Protein AF-A0A4Q7FYJ8-F1 (afdb_monomer)

Mean predicted aligned error: 12.01 Å

Sequence (61 aa):
MEVIAFLVPLALLLGLFGLLGFLWSLKNGQYDDLEGAAWRAISDDDETPTTSGPSAAHRGV

Solvent-accessible surface area (backbone atoms only — not comparable to full-atom values): 3948 Å² total; per-residue (Å²): 118,73,65,56,71,52,50,54,59,49,51,51,50,53,50,49,51,50,50,53,53,50,53,50,42,58,75,68,50,71,64,74,53,48,67,61,50,54,48,58,76,70,46,86,78,70,70,70,80,74,76,75,70,78,89,80,81,80,74,89,133

Foldseek 3Di:
DVVCVVVVVVVVVVVVVVVVVVVVCVVVCVCVCVVVVVCVVPDPPPPDPPPPDDDDPDDDD

pLDDT: mean 82.79, std 14.71, range [55.19, 98.62]

Secondary structure (DSSP, 8-state):
-HHHHHHHHHHHHHHHHHHHHHHHHHHTTT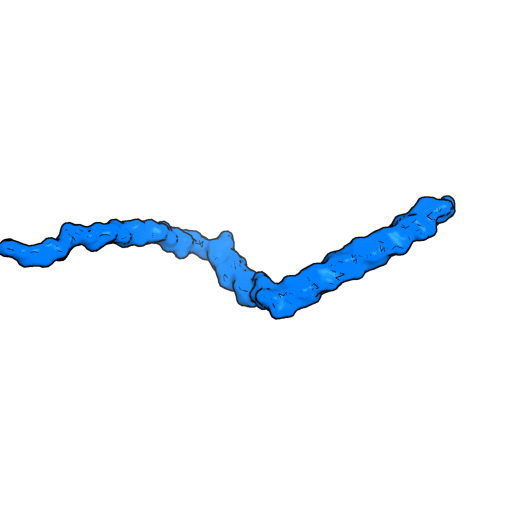TTTHHHHHHHHH-S-----------------

Structure (mmCIF, N/CA/C/O backbone):
data_AF-A0A4Q7FYJ8-F1
#
_entry.id   AF-A0A4Q7FYJ8-F1
#
loop_
_atom_site.group_PDB
_atom_site.id
_atom_site.type_symbol
_atom_site.label_atom_id
_atom_site.label_alt_id
_atom_site.label_comp_id
_atom_site.label_asym_id
_atom_site.label_entity_id
_atom_site.label_seq_id
_atom_site.pdbx_PDB_ins_code
_atom_site.Cartn_x
_atom_site.Cartn_y
_atom_site.Cartn_z
_atom_site.occupancy
_atom_site.B_iso_or_equiv
_atom_site.auth_seq_id
_atom_site.auth_comp_id
_atom_site.auth_asym_id
_atom_site.auth_atom_id
_atom_site.pdbx_PDB_model_num
ATOM 1 N N . MET A 1 1 ? 14.653 -10.008 -23.322 1.00 65.06 1 MET A N 1
ATOM 2 C CA . MET A 1 1 ? 15.240 -8.941 -22.482 1.00 65.06 1 MET A CA 1
ATOM 3 C C . MET A 1 1 ? 14.381 -7.676 -22.487 1.00 65.06 1 MET A C 1
ATOM 5 O O . MET A 1 1 ? 14.228 -7.097 -21.426 1.00 65.06 1 MET A O 1
ATOM 9 N N . GLU A 1 2 ? 13.719 -7.324 -23.597 1.00 89.12 2 GLU A N 1
ATOM 10 C CA . GLU A 1 2 ? 12.794 -6.170 -23.684 1.00 89.12 2 GLU A CA 1
ATOM 11 C C . GLU A 1 2 ? 11.653 -6.155 -22.651 1.00 89.12 2 GLU A C 1
ATOM 13 O O . GLU A 1 2 ? 11.337 -5.114 -22.091 1.00 89.12 2 GLU A O 1
ATOM 18 N N . VAL A 1 3 ? 11.043 -7.304 -22.334 1.00 93.06 3 VAL A N 1
ATOM 19 C CA . VAL A 1 3 ? 9.873 -7.328 -21.433 1.00 93.06 3 VAL A CA 1
ATOM 20 C C . VAL A 1 3 ? 10.213 -6.893 -20.003 1.00 93.06 3 VAL A C 1
ATOM 22 O O . VAL A 1 3 ? 9.408 -6.247 -19.339 1.00 93.06 3 VAL A O 1
ATOM 25 N N . ILE A 1 4 ? 11.429 -7.199 -19.536 1.00 94.81 4 ILE A N 1
ATOM 26 C CA . ILE A 1 4 ? 11.896 -6.831 -18.194 1.00 94.81 4 ILE A CA 1
ATOM 27 C C . ILE A 1 4 ? 12.004 -5.307 -18.069 1.00 94.81 4 ILE A C 1
ATOM 29 O O . ILE A 1 4 ? 11.689 -4.767 -17.010 1.00 94.81 4 ILE A O 1
ATOM 33 N N . ALA A 1 5 ? 12.352 -4.610 -19.158 1.00 95.50 5 ALA A N 1
ATOM 34 C CA . ALA A 1 5 ? 12.432 -3.151 -19.187 1.00 95.50 5 ALA A CA 1
ATOM 35 C C . ALA A 1 5 ? 11.075 -2.473 -18.924 1.00 95.50 5 ALA A C 1
ATOM 37 O O . ALA A 1 5 ? 11.051 -1.360 -18.413 1.00 95.50 5 ALA A O 1
ATOM 38 N N . PHE A 1 6 ? 9.956 -3.150 -19.205 1.00 95.12 6 PHE A N 1
ATOM 39 C CA . PHE A 1 6 ? 8.609 -2.658 -18.894 1.00 95.12 6 PHE A CA 1
ATOM 40 C C . PHE A 1 6 ? 8.067 -3.202 -17.569 1.00 95.12 6 PHE A C 1
ATOM 42 O O . PHE A 1 6 ? 7.432 -2.468 -16.811 1.00 95.12 6 PHE A O 1
ATOM 49 N N . LEU A 1 7 ? 8.332 -4.474 -17.259 1.00 96.88 7 LEU A N 1
ATOM 50 C CA . LEU A 1 7 ? 7.814 -5.115 -16.050 1.00 96.88 7 LEU A CA 1
ATOM 51 C C . LEU A 1 7 ? 8.445 -4.569 -14.770 1.00 96.88 7 LEU A C 1
ATOM 53 O O . LEU A 1 7 ? 7.742 -4.443 -13.771 1.00 96.88 7 LEU A O 1
ATOM 57 N N . VAL A 1 8 ? 9.734 -4.219 -14.784 1.00 96.69 8 VAL A N 1
ATOM 58 C CA . VAL A 1 8 ? 10.406 -3.679 -13.591 1.00 96.69 8 VAL A CA 1
ATOM 59 C C . VAL A 1 8 ? 9.823 -2.317 -13.189 1.00 96.69 8 VAL A C 1
ATOM 61 O O . VAL A 1 8 ? 9.383 -2.196 -12.045 1.00 96.69 8 VAL A O 1
ATOM 64 N N . PRO A 1 9 ? 9.719 -1.311 -14.083 1.00 97.06 9 PRO A N 1
ATOM 65 C CA . PRO A 1 9 ? 9.056 -0.054 -13.744 1.00 97.06 9 PRO A CA 1
ATOM 66 C C . PRO A 1 9 ? 7.595 -0.245 -13.335 1.00 97.06 9 PRO A C 1
ATOM 68 O O . PRO A 1 9 ? 7.152 0.364 -12.364 1.00 97.06 9 PRO A O 1
ATOM 71 N N . LEU A 1 10 ? 6.853 -1.113 -14.031 1.00 97.88 10 LEU A N 1
ATOM 72 C CA . LEU A 1 10 ? 5.450 -1.368 -13.713 1.00 97.88 10 LEU A CA 1
ATOM 73 C C . LEU A 1 10 ? 5.287 -1.984 -12.316 1.00 97.88 10 LEU A C 1
ATOM 75 O O . LEU A 1 10 ? 4.446 -1.528 -11.547 1.00 97.88 10 LEU A O 1
ATOM 79 N N . ALA A 1 11 ? 6.114 -2.965 -11.952 1.00 97.94 11 ALA A N 1
ATOM 80 C CA . ALA A 1 11 ? 6.091 -3.573 -10.625 1.00 97.94 11 ALA A CA 1
ATOM 81 C C . ALA A 1 11 ? 6.434 -2.559 -9.522 1.00 97.94 11 ALA A C 1
ATOM 83 O O . ALA A 1 11 ? 5.770 -2.537 -8.487 1.00 97.94 11 ALA A O 1
ATOM 84 N N . LEU A 1 12 ? 7.419 -1.684 -9.753 1.00 98.44 12 LEU A N 1
ATOM 85 C CA . LEU A 1 12 ? 7.765 -0.616 -8.810 1.00 98.44 12 LEU A CA 1
ATOM 86 C C . LEU A 1 12 ? 6.620 0.386 -8.635 1.00 98.44 12 LEU A C 1
ATOM 88 O O . LEU A 1 12 ? 6.320 0.770 -7.507 1.00 98.44 12 LEU A O 1
ATOM 92 N N . LEU A 1 13 ? 5.953 0.778 -9.725 1.00 98.56 13 LEU A N 1
ATOM 93 C CA . LEU A 1 13 ? 4.788 1.665 -9.670 1.00 98.56 13 LEU A CA 1
ATOM 94 C C . LEU A 1 13 ? 3.625 1.024 -8.914 1.00 98.56 13 LEU A C 1
ATOM 96 O O . LEU A 1 13 ? 3.024 1.678 -8.067 1.00 98.56 13 LEU A O 1
ATOM 100 N N . LEU A 1 14 ? 3.329 -0.250 -9.178 1.00 98.50 14 LEU A N 1
ATOM 101 C CA . LEU A 1 14 ? 2.280 -0.986 -8.469 1.00 98.50 14 LEU A CA 1
ATOM 102 C C . LEU A 1 14 ? 2.604 -1.129 -6.976 1.00 98.50 14 LEU A C 1
ATOM 104 O O . LEU A 1 1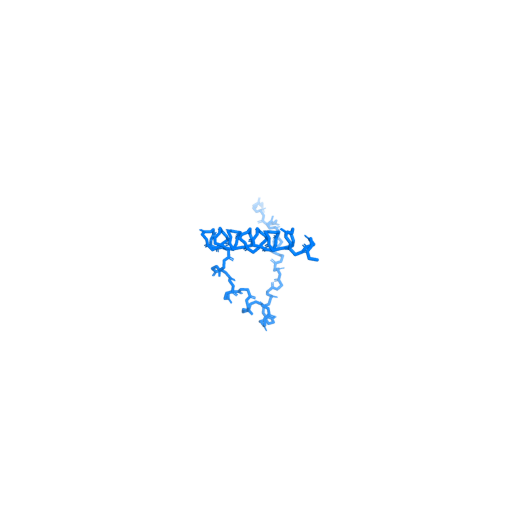4 ? 1.732 -0.907 -6.137 1.00 98.50 14 LEU A O 1
ATOM 108 N N . GLY A 1 15 ? 3.861 -1.426 -6.638 1.00 98.38 15 GLY A N 1
ATOM 109 C CA . GLY A 1 15 ? 4.326 -1.481 -5.253 1.00 98.38 15 GLY A CA 1
ATOM 110 C C . GLY A 1 15 ? 4.210 -0.130 -4.546 1.00 98.38 15 GLY A C 1
ATOM 111 O O . GLY A 1 15 ? 3.684 -0.056 -3.436 1.00 98.38 15 GLY A O 1
ATOM 112 N N . LEU A 1 16 ? 4.631 0.954 -5.2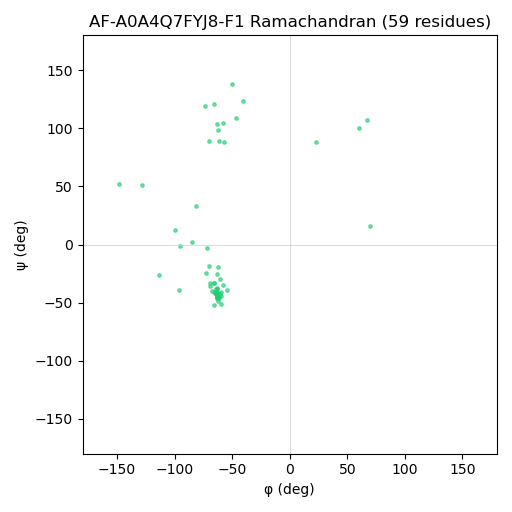04 1.00 98.56 16 LEU A N 1
ATOM 113 C CA . LEU A 1 16 ? 4.517 2.309 -4.665 1.00 98.56 16 LEU A CA 1
ATOM 114 C C . LEU A 1 16 ? 3.054 2.735 -4.504 1.00 98.56 16 LEU A C 1
ATOM 116 O O . LEU A 1 16 ? 2.701 3.322 -3.486 1.00 98.56 16 LEU A O 1
ATOM 120 N N . PHE A 1 17 ? 2.194 2.416 -5.471 1.00 98.62 17 PHE A N 1
ATOM 121 C CA . PHE A 1 17 ? 0.764 2.700 -5.394 1.00 98.62 17 PHE A CA 1
ATOM 122 C C . PHE A 1 17 ? 0.117 1.982 -4.204 1.00 98.62 17 PHE A C 1
ATOM 124 O O . PHE A 1 17 ? -0.594 2.611 -3.419 1.00 98.62 17 PHE A O 1
ATOM 131 N N . GLY A 1 18 ? 0.428 0.695 -4.016 1.00 98.00 18 GLY A N 1
ATOM 132 C CA . GLY A 1 18 ? -0.014 -0.070 -2.850 1.00 98.00 18 GLY A CA 1
ATOM 133 C C . GLY A 1 18 ? 0.488 0.527 -1.534 1.00 98.00 18 GLY A C 1
ATOM 134 O O . GLY A 1 18 ? -0.296 0.698 -0.603 1.00 98.00 18 GLY A O 1
ATOM 135 N N . LEU A 1 19 ? 1.764 0.921 -1.470 1.00 98.06 19 LEU A N 1
ATOM 136 C CA . LEU A 1 19 ? 2.350 1.541 -0.281 1.00 98.06 19 LEU A CA 1
ATOM 137 C C . LEU A 1 19 ? 1.686 2.883 0.057 1.00 98.06 19 LEU A C 1
ATOM 139 O O . LEU A 1 19 ? 1.340 3.121 1.211 1.00 98.06 19 LEU A O 1
ATOM 143 N N . LEU A 1 20 ? 1.470 3.752 -0.933 1.00 98.25 20 LEU A N 1
ATOM 144 C CA . LEU A 1 20 ? 0.788 5.032 -0.729 1.00 98.25 20 LEU A CA 1
ATOM 145 C C . LEU A 1 20 ? -0.662 4.832 -0.279 1.00 98.25 20 LEU A C 1
ATOM 147 O O . LEU A 1 20 ? -1.106 5.509 0.648 1.00 98.25 20 LEU A O 1
ATOM 151 N N . GLY A 1 21 ? -1.380 3.881 -0.883 1.00 97.19 21 GLY A N 1
ATOM 152 C CA . GLY A 1 21 ? -2.731 3.512 -0.459 1.00 97.19 21 GLY A CA 1
ATOM 153 C C . GLY A 1 21 ? -2.766 2.990 0.979 1.00 97.19 21 GLY A C 1
ATOM 154 O O . GLY A 1 21 ? -3.612 3.404 1.772 1.00 97.19 21 GLY A O 1
ATOM 155 N N . PHE A 1 22 ? -1.801 2.148 1.349 1.00 96.00 22 PHE A N 1
ATOM 156 C CA . PHE A 1 22 ? -1.657 1.626 2.705 1.00 96.00 22 PHE A CA 1
ATOM 157 C C . PHE A 1 22 ? -1.384 2.737 3.730 1.00 96.00 22 PHE A C 1
ATOM 159 O O . PHE A 1 22 ? -2.090 2.834 4.735 1.00 96.00 22 PHE A O 1
ATOM 166 N N . LEU A 1 23 ? -0.423 3.624 3.454 1.00 96.56 23 LEU A N 1
ATOM 167 C CA . LEU A 1 23 ? -0.104 4.762 4.324 1.00 96.56 23 LEU A CA 1
ATOM 168 C C . LEU A 1 23 ? -1.281 5.740 4.448 1.00 96.56 23 LEU A C 1
ATOM 170 O O . LEU A 1 23 ? -1.539 6.264 5.531 1.00 96.56 23 LEU A O 1
ATOM 174 N N . TRP A 1 24 ? -2.026 5.967 3.363 1.00 96.56 24 TRP A N 1
ATOM 175 C CA . TRP A 1 24 ? -3.253 6.762 3.395 1.00 96.56 24 TRP A CA 1
ATOM 176 C C . TRP A 1 24 ? -4.324 6.112 4.283 1.00 96.56 24 TRP A C 1
ATOM 178 O O . TRP A 1 24 ? -4.926 6.802 5.103 1.00 96.56 24 TRP A O 1
ATOM 188 N N . SER A 1 25 ? -4.504 4.790 4.195 1.00 95.06 25 SER A N 1
ATOM 189 C CA . SER A 1 25 ? -5.443 4.043 5.042 1.00 95.06 25 SER A CA 1
ATOM 190 C C . SER A 1 25 ? -5.069 4.097 6.528 1.00 95.06 25 SER A C 1
ATOM 192 O O . SER A 1 25 ? -5.957 4.248 7.364 1.00 95.06 25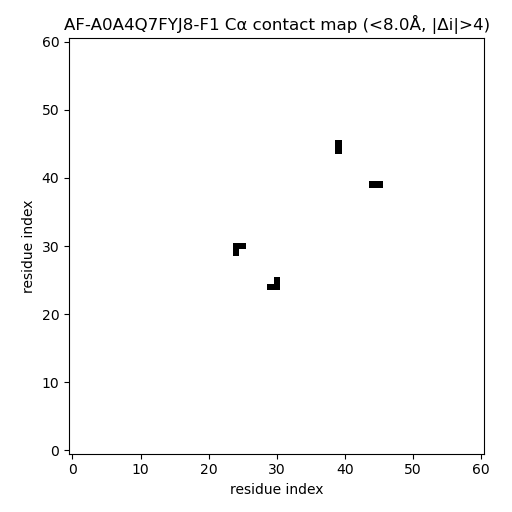 SER A O 1
ATOM 194 N N . LEU A 1 26 ? -3.772 4.036 6.861 1.00 93.31 26 LEU A N 1
ATOM 195 C CA . LEU A 1 26 ? -3.286 4.241 8.233 1.00 93.31 26 LEU A 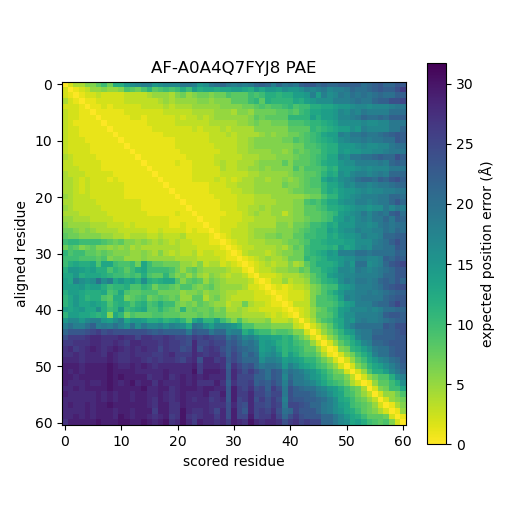CA 1
ATOM 196 C C . LEU A 1 26 ? -3.580 5.657 8.729 1.00 93.31 26 LEU A C 1
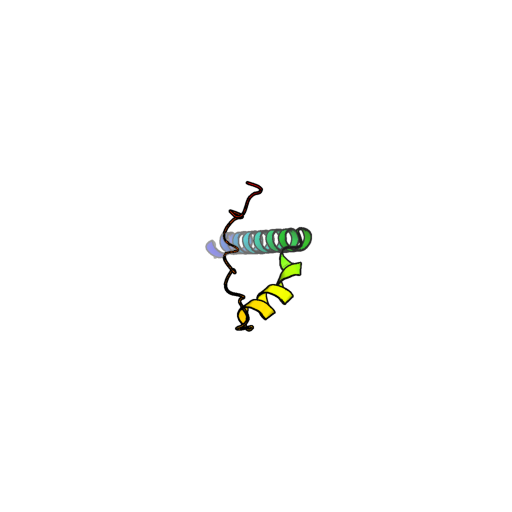ATOM 198 O O . LEU A 1 26 ? -4.098 5.826 9.827 1.00 93.31 26 LEU A O 1
ATOM 202 N N . LYS A 1 27 ? -3.313 6.679 7.906 1.00 93.31 27 LYS A N 1
ATOM 203 C CA . LYS A 1 27 ? -3.598 8.077 8.267 1.00 93.31 27 LYS A CA 1
ATOM 204 C C . LYS A 1 27 ? -5.087 8.328 8.532 1.00 93.31 27 LYS A C 1
ATOM 206 O O . LYS A 1 27 ? -5.421 9.211 9.312 1.00 93.31 27 LYS A O 1
ATOM 211 N N . ASN A 1 28 ? -5.970 7.578 7.878 1.00 93.75 2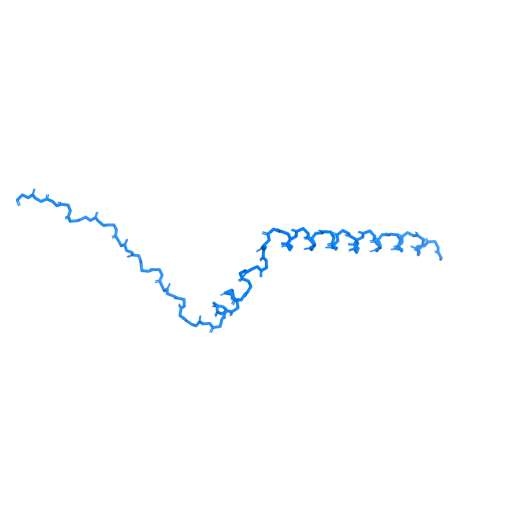8 ASN A N 1
ATOM 212 C CA . ASN A 1 28 ? -7.418 7.698 8.048 1.00 93.75 28 ASN A CA 1
ATOM 213 C C . ASN A 1 28 ? -7.977 6.899 9.238 1.00 93.75 28 ASN A C 1
ATOM 215 O O . ASN A 1 28 ? -9.192 6.888 9.410 1.00 93.75 28 ASN A O 1
ATOM 219 N N . GLY A 1 29 ? -7.137 6.213 10.023 1.00 87.44 29 GLY A N 1
ATOM 220 C CA . GLY A 1 29 ? -7.584 5.466 11.206 1.00 87.44 29 GLY A CA 1
ATOM 221 C C . GLY A 1 29 ? -8.404 4.210 10.894 1.00 87.44 29 GLY A C 1
ATOM 222 O O . GLY A 1 29 ? -9.051 3.660 11.778 1.00 87.44 29 GLY A O 1
ATOM 223 N N . GLN A 1 30 ? -8.386 3.705 9.650 1.00 86.12 30 GLN A N 1
ATOM 224 C CA . GLN A 1 30 ? -9.167 2.508 9.283 1.00 86.12 30 GLN A CA 1
ATOM 225 C C . GLN A 1 30 ? -8.759 1.245 10.051 1.00 86.12 30 GLN A C 1
ATOM 227 O O . GLN A 1 30 ? -9.512 0.277 10.085 1.00 86.12 30 GLN A O 1
ATOM 232 N N . TYR A 1 31 ? -7.562 1.237 10.631 1.00 84.56 31 TYR A N 1
ATOM 233 C CA . TYR A 1 31 ? -7.028 0.092 11.355 1.00 84.56 31 TYR A CA 1
ATOM 234 C C . TYR A 1 31 ? -7.274 0.159 12.872 1.00 84.56 31 TYR A C 1
ATOM 236 O O . TYR A 1 31 ? -6.922 -0.786 13.573 1.00 84.56 31 TYR A O 1
ATOM 244 N N . ASP A 1 32 ? -7.901 1.228 13.373 1.00 85.31 32 ASP A N 1
ATOM 245 C CA . ASP A 1 32 ? -8.121 1.433 14.812 1.00 85.31 32 ASP A CA 1
ATOM 246 C C . ASP A 1 32 ? -9.206 0.493 15.380 1.00 85.31 32 ASP A C 1
ATOM 248 O O . ASP A 1 32 ? -9.176 0.159 16.561 1.00 85.31 32 ASP A O 1
ATOM 252 N N . ASP A 1 33 ? -10.131 0.012 14.538 1.00 83.56 33 ASP A N 1
ATOM 253 C CA . ASP A 1 33 ? -11.214 -0.924 14.909 1.00 83.56 33 ASP A CA 1
ATOM 254 C C . ASP A 1 33 ? -10.902 -2.393 14.540 1.00 83.56 33 ASP A C 1
ATOM 256 O O . ASP A 1 33 ? -11.775 -3.260 14.580 1.00 83.56 33 ASP A O 1
ATOM 260 N N . LEU A 1 34 ? -9.653 -2.724 14.178 1.00 82.00 34 LEU A N 1
ATOM 261 C CA . LEU A 1 34 ? -9.288 -4.123 13.900 1.00 82.00 34 LEU A CA 1
ATOM 262 C C . LEU A 1 34 ? -9.414 -5.020 15.138 1.00 82.00 34 LEU A C 1
ATOM 264 O O . LEU A 1 34 ? -9.855 -6.162 15.022 1.00 82.00 34 LEU A O 1
ATOM 268 N N . GLU A 1 35 ? -9.057 -4.500 16.312 1.00 81.88 35 GLU A N 1
ATOM 269 C CA . GLU A 1 35 ? -9.146 -5.224 17.585 1.00 81.88 35 GLU A CA 1
ATOM 270 C C . GLU A 1 35 ? -10.608 -5.572 17.922 1.00 81.88 35 GLU A C 1
ATOM 272 O O . GLU A 1 35 ? -10.941 -6.718 18.223 1.00 81.88 35 GLU A O 1
ATOM 277 N N . GLY A 1 36 ? -11.516 -4.599 17.782 1.00 84.12 36 GLY A N 1
ATOM 278 C CA . GLY A 1 36 ? -12.948 -4.791 18.017 1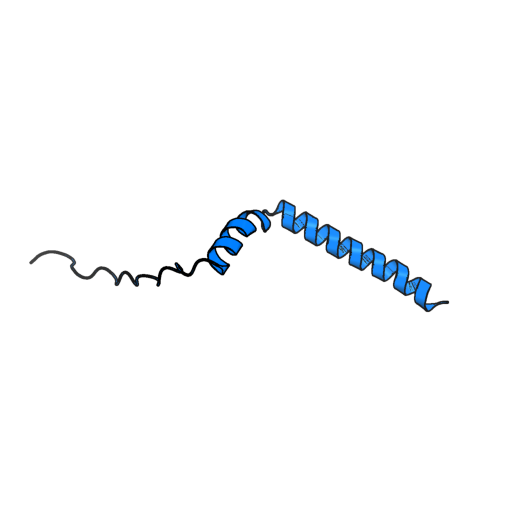.00 84.12 36 GLY A CA 1
ATOM 279 C C . GLY A 1 36 ? -13.619 -5.674 16.963 1.00 84.12 36 GLY A C 1
ATOM 280 O O . GLY A 1 36 ? -14.551 -6.415 17.277 1.00 84.12 36 GLY A O 1
ATOM 281 N N . ALA A 1 37 ? -13.166 -5.624 15.708 1.00 84.44 37 ALA A N 1
ATOM 282 C CA . ALA A 1 37 ? -13.642 -6.515 14.650 1.00 84.44 37 ALA A CA 1
ATOM 283 C C . ALA A 1 37 ? -13.218 -7.976 14.881 1.00 84.44 37 ALA A C 1
ATOM 285 O O . ALA A 1 37 ? -14.022 -8.881 14.664 1.00 84.44 37 ALA A O 1
ATOM 286 N N . ALA A 1 38 ? -11.989 -8.215 15.353 1.00 85.44 38 ALA A N 1
ATOM 287 C CA . ALA A 1 38 ? -11.504 -9.556 15.681 1.00 85.44 38 ALA A CA 1
ATOM 288 C C . ALA A 1 38 ? -12.263 -10.172 16.866 1.00 85.44 38 ALA A C 1
ATOM 290 O O . ALA A 1 38 ? -12.623 -11.347 16.809 1.00 85.44 38 ALA A O 1
ATOM 291 N N . TRP A 1 39 ? -12.557 -9.373 17.899 1.00 84.75 39 TRP A N 1
ATOM 292 C CA . TRP A 1 39 ? -13.402 -9.800 19.016 1.00 84.75 39 TRP A CA 1
ATOM 293 C C . TRP A 1 39 ? -14.801 -10.198 18.530 1.00 84.75 39 TRP A C 1
ATOM 295 O O . TRP A 1 39 ? -15.218 -11.327 18.757 1.00 84.75 39 TRP A O 1
ATOM 305 N N . ARG A 1 40 ? -15.467 -9.343 17.740 1.00 83.75 40 ARG A N 1
ATOM 306 C CA . ARG A 1 40 ? -16.782 -9.643 17.133 1.00 83.75 40 ARG A CA 1
ATOM 307 C C . ARG A 1 40 ? -16.782 -10.887 16.242 1.00 83.75 40 ARG A C 1
ATOM 309 O O . ARG A 1 40 ? -17.762 -11.609 16.212 1.00 83.75 40 ARG A O 1
ATOM 316 N N . ALA A 1 41 ? -15.693 -11.163 15.529 1.00 84.94 41 ALA A N 1
ATOM 317 C CA . ALA A 1 41 ? -15.608 -12.336 14.657 1.00 84.94 41 ALA A CA 1
ATOM 318 C C . ALA A 1 41 ? -15.542 -13.679 15.416 1.00 84.94 41 ALA A C 1
ATOM 320 O O . ALA A 1 41 ? -15.761 -14.723 14.804 1.00 84.94 41 ALA A O 1
ATOM 321 N N . ILE A 1 42 ? -15.189 -13.663 16.708 1.00 80.88 42 ILE A N 1
ATOM 322 C CA . ILE A 1 42 ? -15.031 -14.858 17.558 1.00 80.88 42 ILE A CA 1
ATOM 323 C C . ILE A 1 42 ? -16.094 -14.904 18.666 1.00 80.88 42 ILE A C 1
ATOM 325 O O . ILE A 1 42 ? -16.420 -15.980 19.165 1.00 80.88 42 ILE A O 1
ATOM 329 N N . SER A 1 43 ? -16.616 -13.752 19.083 1.00 80.75 43 SER A N 1
ATOM 330 C CA . SER A 1 43 ? -17.686 -13.662 20.068 1.00 80.75 43 SER A CA 1
ATOM 331 C C . SER A 1 43 ? -19.019 -14.093 19.457 1.00 80.75 43 SER A C 1
ATOM 333 O O . SER A 1 43 ? -19.530 -13.436 18.562 1.00 80.75 43 SER A O 1
ATOM 335 N N . ASP A 1 44 ? -19.622 -15.147 20.008 1.00 71.38 44 ASP A N 1
ATOM 336 C CA . ASP A 1 44 ? -20.996 -15.576 19.685 1.00 71.38 44 ASP A CA 1
ATOM 337 C C . ASP A 1 44 ? -22.075 -14.625 20.263 1.00 71.38 44 ASP A C 1
AT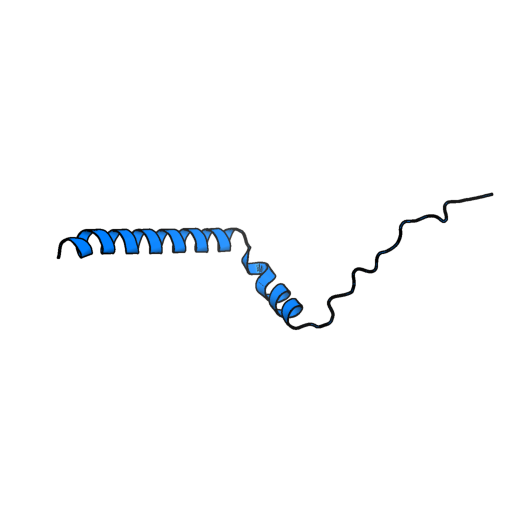OM 339 O O . ASP A 1 44 ? -23.266 -14.808 20.017 1.00 71.38 44 ASP A O 1
ATOM 343 N N . ASP A 1 45 ? -21.665 -13.597 21.017 1.00 65.75 45 ASP A N 1
ATOM 344 C CA . ASP A 1 45 ? -22.516 -12.568 21.632 1.00 65.75 45 ASP A CA 1
ATOM 345 C C . ASP A 1 45 ? -22.905 -11.450 20.643 1.00 65.75 45 ASP A C 1
ATOM 347 O O . ASP A 1 45 ? -23.069 -10.296 21.043 1.00 65.75 45 ASP A O 1
ATOM 351 N N . ASP A 1 46 ? -23.069 -11.762 19.352 1.00 64.44 46 ASP A N 1
ATOM 352 C CA . ASP A 1 46 ? -23.788 -10.878 18.433 1.00 64.44 46 ASP A CA 1
ATOM 353 C C . ASP A 1 46 ? -25.225 -10.756 18.956 1.00 64.44 46 ASP A C 1
ATOM 355 O O . ASP A 1 46 ? -26.116 -11.551 18.638 1.00 64.44 46 ASP A O 1
ATOM 359 N N . GLU A 1 47 ? -25.421 -9.769 19.835 1.00 62.81 47 GLU A N 1
ATOM 360 C CA . GLU A 1 47 ? -26.701 -9.348 20.363 1.00 62.81 47 GLU A CA 1
ATOM 361 C C . GLU A 1 47 ? -27.645 -9.238 19.178 1.00 62.81 47 GLU A C 1
ATOM 363 O O . GLU A 1 47 ? -27.546 -8.337 18.339 1.00 62.81 47 GLU A O 1
ATOM 368 N N . THR A 1 48 ? -28.582 -10.187 19.115 1.00 60.75 48 THR A N 1
ATOM 369 C CA . THR A 1 48 ? -29.777 -10.070 18.294 1.00 60.75 48 THR A CA 1
ATOM 370 C C . THR A 1 48 ? -30.248 -8.632 18.437 1.00 60.75 48 THR A C 1
ATOM 372 O O . THR A 1 48 ? -30.447 -8.218 19.587 1.00 60.75 48 THR A O 1
ATOM 375 N N . PRO A 1 49 ? -30.399 -7.852 17.349 1.00 60.38 49 PRO A N 1
ATOM 376 C CA . PRO A 1 49 ? -30.915 -6.507 17.469 1.00 60.38 49 PRO A CA 1
ATOM 377 C C . PRO A 1 49 ? -32.276 -6.672 18.123 1.00 60.38 49 PRO A C 1
ATOM 379 O O . PRO A 1 49 ? -33.221 -7.172 17.501 1.00 60.38 49 PRO A O 1
ATOM 382 N N . THR A 1 50 ? -32.357 -6.344 19.413 1.00 58.44 50 THR A N 1
ATOM 383 C CA . THR A 1 50 ? -33.623 -6.264 20.108 1.00 58.44 50 THR A CA 1
ATOM 384 C C . THR A 1 50 ? -34.331 -5.162 19.363 1.00 58.44 50 THR A C 1
ATOM 386 O O . THR A 1 50 ? -34.039 -3.978 19.518 1.00 58.44 50 THR A O 1
ATOM 389 N N . THR A 1 51 ? -35.199 -5.591 18.448 1.00 59.34 51 THR A N 1
ATOM 390 C CA . THR A 1 51 ? -36.195 -4.765 17.800 1.00 59.34 51 THR A CA 1
ATOM 391 C C . THR A 1 51 ? -36.994 -4.195 18.954 1.00 59.34 51 THR A C 1
ATOM 393 O O . THR A 1 51 ? -37.938 -4.802 19.454 1.00 59.34 51 THR A O 1
ATOM 396 N N . SER A 1 52 ? -36.528 -3.060 19.458 1.00 61.97 52 SER A N 1
ATOM 397 C CA . SER A 1 52 ? -37.236 -2.232 20.403 1.00 61.97 52 SER A CA 1
ATOM 398 C C . SER A 1 52 ? -38.359 -1.661 19.558 1.00 61.97 52 SER A C 1
ATOM 400 O O . SER A 1 52 ? -38.197 -0.679 18.835 1.00 61.97 52 SER A O 1
ATOM 402 N N . GLY A 1 53 ? -39.470 -2.402 19.539 1.00 58.19 53 GLY A N 1
ATOM 403 C CA . GLY A 1 53 ? -40.688 -2.004 18.861 1.00 58.19 53 GLY A CA 1
ATOM 404 C C . GLY A 1 53 ? -41.055 -0.581 19.285 1.00 58.19 53 GLY A C 1
ATOM 405 O O . GLY A 1 53 ? -40.910 -0.233 20.463 1.00 58.19 53 GLY A O 1
ATOM 406 N N . PRO A 1 54 ? -41.487 0.275 18.349 1.00 60.78 54 PRO A N 1
ATOM 407 C CA . PRO A 1 54 ? -41.775 1.653 18.675 1.00 60.78 54 PRO A CA 1
ATOM 408 C C . PRO A 1 54 ? -42.975 1.713 19.621 1.00 60.78 54 PRO A C 1
ATOM 410 O O . PRO A 1 54 ? -44.069 1.258 19.297 1.00 60.78 54 PRO A O 1
ATOM 413 N N . SER A 1 55 ? -42.742 2.301 20.794 1.00 66.06 55 SER A N 1
ATOM 414 C CA . SER A 1 55 ? -43.549 3.398 21.335 1.00 66.06 55 SER A CA 1
ATOM 415 C C . SER A 1 55 ? -44.979 3.484 20.771 1.00 66.06 55 SER A C 1
ATOM 417 O O . SER A 1 55 ? -45.240 4.196 19.804 1.00 66.06 55 SER A O 1
ATOM 419 N N . ALA A 1 56 ? -45.916 2.775 21.401 1.00 61.59 56 ALA A N 1
ATOM 420 C CA . ALA A 1 56 ? -47.352 2.980 21.218 1.00 61.59 56 ALA A CA 1
ATOM 421 C C . ALA A 1 56 ? -48.121 2.670 22.515 1.00 61.59 56 ALA A C 1
ATOM 423 O O . ALA A 1 56 ? -49.079 1.910 22.533 1.00 61.59 56 ALA A O 1
ATOM 424 N N . ALA A 1 57 ? -47.703 3.277 23.624 1.00 63.06 57 ALA A N 1
ATOM 425 C CA . ALA A 1 57 ? -48.577 3.478 24.783 1.00 63.06 57 ALA A CA 1
ATOM 426 C C . ALA A 1 57 ? -48.521 4.955 25.189 1.00 63.06 57 ALA A C 1
ATOM 428 O O . ALA A 1 57 ? -48.246 5.345 26.321 1.00 63.06 57 ALA A O 1
ATOM 429 N N . HIS A 1 58 ? -48.738 5.794 24.178 1.00 59.75 58 HIS A N 1
ATOM 430 C CA . HIS A 1 58 ? -49.062 7.197 24.320 1.00 59.75 58 HIS A CA 1
ATOM 431 C C . HIS A 1 58 ? -50.411 7.311 25.056 1.00 59.75 58 HIS A C 1
ATOM 433 O O . HIS A 1 58 ? -51.465 7.134 24.460 1.00 59.75 58 HIS A O 1
ATOM 439 N N . ARG A 1 59 ? -50.329 7.673 26.342 1.00 66.44 59 ARG A N 1
ATOM 440 C CA . ARG A 1 59 ? -50.976 8.881 26.879 1.00 66.44 59 ARG A CA 1
ATOM 441 C C . ARG A 1 59 ? -52.520 8.893 26.893 1.00 66.44 59 ARG A C 1
ATOM 443 O O . ARG A 1 59 ? -53.154 9.173 25.887 1.00 66.44 59 ARG A O 1
ATOM 450 N N . GLY A 1 60 ? -53.058 8.750 28.106 1.00 68.00 60 GLY A N 1
ATOM 451 C CA . GLY A 1 60 ? -54.187 9.521 28.640 1.00 68.00 60 GLY A CA 1
ATOM 452 C C . GLY A 1 60 ? -55.530 9.450 27.915 1.00 68.00 60 GLY A C 1
ATOM 453 O O . GLY A 1 60 ? -55.765 10.228 26.995 1.00 68.00 60 GLY A O 1
ATOM 454 N N . VAL A 1 61 ? -56.435 8.635 28.461 1.00 55.19 61 VAL A N 1
ATOM 455 C CA . VAL A 1 61 ? -57.868 8.931 28.659 1.00 55.19 61 VAL A CA 1
ATOM 456 C C . VAL A 1 61 ? -58.391 8.076 29.802 1.00 55.19 61 VAL A C 1
ATOM 458 O O . VAL A 1 61 ? -57.989 6.894 29.862 1.00 55.19 61 VAL A O 1
#

Radius of gyration: 25.35 Å; Cα contacts (8 Å, |Δi|>4): 5; chains: 1; bounding box: 73×25×52 Å